Protein AF-A0A955XDF3-F1 (afdb_monomer_lite)

Sequence (163 aa):
MALALSVVAVSLKKKSPPPDAGLVVREDLALRWSQGLPVLPEVPPAPAEYGVAVGQWRTATTAFSIGAYDDAARDFLAVADTLMRPDAGPLDDTLRAGRCIAYENAASALEGARDPSTGVAALGAARTRDPGCRASITRILDRLSVRTSTAALASPPAKAAAE

Structure (mmCIF, N/CA/C/O backbone):
data_AF-A0A955XDF3-F1
#
_entry.id   AF-A0A955XDF3-F1
#
loop_
_atom_site.group_PDB
_atom_site.id
_atom_site.type_symbol
_atom_site.label_atom_id
_atom_site.label_alt_id
_atom_site.label_comp_id
_atom_site.label_asym_id
_atom_site.label_entity_id
_atom_site.label_seq_id
_atom_site.pdbx_PDB_ins_code
_atom_site.Cartn_x
_atom_site.Cartn_y
_atom_site.Cartn_z
_atom_site.occupancy
_atom_site.B_iso_or_equiv
_atom_site.auth_seq_id
_atom_site.auth_comp_id
_atom_site.auth_asym_id
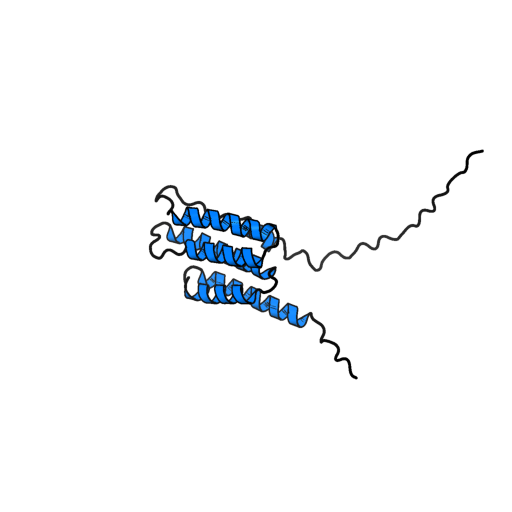_atom_site.auth_atom_id
_atom_site.pdbx_PDB_model_num
ATOM 1 N N . MET A 1 1 ? 27.145 46.473 -53.332 1.00 41.31 1 MET A N 1
ATOM 2 C CA . MET A 1 1 ? 27.356 45.057 -53.696 1.00 41.31 1 MET A CA 1
ATOM 3 C C . MET A 1 1 ? 27.005 44.230 -52.465 1.00 41.31 1 MET A C 1
ATOM 5 O O . MET A 1 1 ? 27.767 44.240 -51.512 1.00 41.31 1 MET A O 1
ATOM 9 N N . ALA A 1 2 ? 25.799 43.661 -52.422 1.00 40.16 2 ALA A N 1
ATOM 10 C CA . ALA A 1 2 ? 25.281 42.898 -51.283 1.00 40.16 2 ALA A CA 1
ATOM 11 C C . ALA A 1 2 ? 24.775 41.543 -51.799 1.00 40.16 2 ALA A C 1
ATOM 13 O O . ALA A 1 2 ? 23.999 41.499 -52.752 1.00 40.16 2 ALA A O 1
ATOM 14 N N . LEU A 1 3 ? 25.286 40.459 -51.215 1.00 38.88 3 LEU A N 1
ATOM 15 C CA . LEU A 1 3 ? 24.973 39.072 -51.559 1.00 38.88 3 LEU A CA 1
ATOM 16 C C . LEU A 1 3 ? 23.610 38.681 -50.974 1.00 38.88 3 LEU A C 1
ATOM 18 O O . LEU A 1 3 ? 23.412 38.738 -49.762 1.00 38.88 3 LEU A O 1
ATOM 22 N N . ALA A 1 4 ? 22.685 38.268 -51.840 1.00 38.25 4 ALA A N 1
ATOM 23 C CA . ALA A 1 4 ? 21.403 37.692 -51.457 1.00 38.25 4 ALA A CA 1
ATOM 24 C C . ALA A 1 4 ? 21.572 36.190 -51.167 1.00 38.25 4 ALA A C 1
ATOM 26 O O . ALA A 1 4 ? 21.870 35.404 -52.066 1.00 38.25 4 ALA A O 1
ATOM 27 N N . LEU A 1 5 ? 21.374 35.786 -49.912 1.00 39.22 5 LEU A N 1
ATOM 28 C CA . LEU A 1 5 ? 21.264 34.383 -49.511 1.00 39.22 5 LEU A CA 1
ATOM 29 C C . LEU A 1 5 ? 19.840 33.890 -49.800 1.00 39.22 5 LEU A C 1
ATOM 31 O O . LEU A 1 5 ? 18.891 34.268 -49.119 1.00 39.22 5 LEU A O 1
ATOM 35 N N . SER A 1 6 ? 19.699 33.043 -50.820 1.00 37.06 6 SER A N 1
ATOM 36 C CA . SER A 1 6 ? 18.473 32.280 -51.069 1.00 37.06 6 SER A CA 1
ATOM 37 C C . SER A 1 6 ? 18.455 31.049 -50.164 1.00 37.06 6 SER A C 1
ATOM 39 O O . SER A 1 6 ? 19.273 30.146 -50.326 1.00 37.06 6 SER A O 1
ATOM 41 N N . VAL A 1 7 ? 17.525 31.004 -49.211 1.00 44.38 7 VAL A N 1
ATOM 42 C CA . VAL A 1 7 ? 17.253 29.805 -48.409 1.00 44.38 7 VAL A CA 1
ATOM 43 C C . VAL A 1 7 ? 16.227 28.959 -49.160 1.00 44.38 7 VAL A C 1
ATOM 45 O O . VAL A 1 7 ? 15.071 29.347 -49.309 1.00 44.38 7 VAL A O 1
ATOM 48 N N . VAL A 1 8 ? 16.658 27.797 -49.647 1.00 39.31 8 VAL A N 1
ATOM 49 C CA . VAL A 1 8 ? 15.772 26.766 -50.196 1.00 39.31 8 VAL A CA 1
ATOM 50 C C . VAL A 1 8 ? 14.971 26.165 -49.040 1.00 39.31 8 VAL A C 1
ATOM 52 O O . VAL A 1 8 ? 15.507 25.427 -48.215 1.00 39.31 8 VAL A O 1
ATOM 55 N N . ALA A 1 9 ? 13.680 26.481 -48.968 1.00 43.03 9 ALA A N 1
ATOM 56 C CA . ALA A 1 9 ? 12.752 25.828 -48.054 1.00 43.03 9 ALA A CA 1
ATOM 57 C C . ALA A 1 9 ? 12.407 24.428 -48.590 1.00 43.03 9 ALA A C 1
ATOM 59 O O . ALA A 1 9 ? 11.556 24.267 -49.466 1.00 43.03 9 ALA A O 1
ATOM 60 N N . VAL A 1 10 ? 13.070 23.395 -48.066 1.00 38.78 10 VAL A N 1
ATOM 61 C CA . VAL A 1 10 ? 12.670 22.001 -48.295 1.00 38.78 10 VAL A CA 1
ATOM 62 C C . VAL A 1 10 ? 11.379 21.743 -47.516 1.00 38.78 10 VAL A C 1
ATOM 64 O O . VAL A 1 10 ? 11.378 21.636 -46.291 1.00 38.78 10 VAL A O 1
ATOM 67 N N . SER A 1 11 ? 10.261 21.641 -48.237 1.00 43.44 11 SER A N 1
ATOM 68 C CA . SER A 1 11 ? 8.985 21.175 -47.689 1.00 43.44 11 SER A CA 1
ATOM 69 C C . SER A 1 11 ? 9.063 19.678 -47.388 1.00 43.44 11 SER A C 1
ATOM 71 O O . SER A 1 11 ? 8.743 18.838 -48.228 1.00 43.44 11 SER A O 1
ATOM 73 N N . LEU A 1 12 ? 9.479 19.327 -46.171 1.00 45.12 12 LEU A N 1
ATOM 74 C CA . LEU A 1 12 ? 9.266 17.988 -45.633 1.00 45.12 12 LEU A CA 1
ATOM 75 C C . LEU A 1 12 ? 7.775 17.840 -45.307 1.00 45.12 12 LEU A C 1
ATOM 77 O O . LEU A 1 12 ? 7.264 18.452 -44.368 1.00 45.12 12 LEU A O 1
ATOM 81 N N . LYS A 1 13 ? 7.068 17.029 -46.104 1.00 39.78 13 LYS A N 1
ATOM 82 C CA . LYS A 1 13 ? 5.727 16.516 -45.787 1.00 39.78 13 LYS A CA 1
ATOM 83 C C . LYS A 1 13 ? 5.744 15.995 -44.344 1.00 39.78 13 LYS A C 1
ATOM 85 O O . LYS A 1 13 ? 6.337 14.951 -44.077 1.00 39.78 13 LYS A O 1
ATOM 90 N N . LYS A 1 14 ? 5.092 16.711 -43.420 1.00 42.72 14 LYS A N 1
ATOM 91 C CA . LYS A 1 14 ? 4.792 16.223 -42.069 1.00 42.72 14 LYS A CA 1
ATOM 92 C C . LYS A 1 14 ? 3.932 14.964 -42.202 1.00 42.72 14 LYS A C 1
ATOM 94 O O . LYS A 1 14 ? 2.717 15.053 -42.342 1.00 42.72 14 LYS A O 1
ATOM 99 N N . LYS A 1 15 ? 4.554 13.784 -42.170 1.00 40.22 15 LYS A N 1
ATOM 100 C CA . LYS A 1 15 ? 3.869 12.582 -41.696 1.00 40.22 15 LYS A CA 1
ATOM 101 C C . LYS A 1 15 ? 3.744 12.757 -40.190 1.00 40.22 15 LYS A C 1
ATOM 103 O O . LYS A 1 15 ? 4.713 12.550 -39.467 1.00 40.22 15 LYS A O 1
ATOM 108 N N . SER A 1 16 ? 2.581 13.219 -39.742 1.00 42.53 16 SER A N 1
ATOM 109 C CA . SER A 1 16 ? 2.210 13.112 -38.336 1.00 42.53 16 SER A CA 1
ATOM 110 C C . SER A 1 16 ? 2.395 11.650 -37.910 1.00 42.53 16 SER A C 1
ATOM 112 O O . SER A 1 16 ? 1.925 10.766 -38.636 1.00 42.53 16 SER A O 1
ATOM 114 N N . PRO A 1 17 ? 3.101 11.364 -36.803 1.00 44.00 17 PRO A N 1
ATOM 115 C CA . PRO A 1 17 ? 3.090 10.020 -36.247 1.00 44.00 17 PRO A CA 1
ATOM 116 C C . PRO A 1 17 ? 1.638 9.651 -35.895 1.00 44.00 17 PRO A C 1
ATOM 118 O O . PRO A 1 17 ? 0.864 10.544 -35.531 1.00 44.00 17 PRO A O 1
ATOM 121 N N . PRO A 1 18 ? 1.236 8.378 -36.055 1.00 42.00 18 PRO A N 1
ATOM 122 C CA . PRO A 1 18 ? -0.114 7.962 -35.712 1.00 42.00 18 PRO A CA 1
ATOM 123 C C . PRO A 1 18 ? -0.368 8.239 -34.221 1.00 42.00 18 PRO A C 1
ATOM 125 O O . PRO A 1 18 ? 0.520 7.977 -33.402 1.00 42.00 18 PRO A O 1
ATOM 128 N N . PRO A 1 19 ? -1.540 8.783 -33.855 1.00 49.09 19 PRO A N 1
ATOM 129 C CA . PRO A 1 19 ? -1.978 8.752 -32.473 1.00 49.09 19 PRO A CA 1
ATOM 130 C C . PRO A 1 19 ? -2.300 7.295 -32.106 1.00 49.09 19 PRO A C 1
ATOM 132 O O . PRO A 1 19 ? -2.742 6.524 -32.954 1.00 49.09 19 PRO A O 1
ATOM 135 N N . ASP A 1 20 ? -2.070 6.958 -30.842 1.00 51.75 20 ASP A N 1
ATOM 136 C CA . ASP A 1 20 ? -2.436 5.706 -30.168 1.00 51.75 20 ASP A CA 1
ATOM 137 C C . ASP A 1 20 ? -1.569 4.453 -30.365 1.00 51.75 20 ASP A C 1
ATOM 139 O O . ASP A 1 20 ? -1.602 3.776 -31.387 1.00 51.75 20 ASP A O 1
ATOM 143 N N . ALA A 1 21 ? -0.880 4.096 -29.268 1.00 39.03 21 ALA A N 1
ATOM 144 C CA . ALA A 1 21 ? -0.693 2.704 -28.824 1.00 39.03 21 ALA A CA 1
ATOM 145 C C . ALA A 1 21 ? -0.165 2.560 -27.372 1.00 39.03 21 ALA A C 1
ATOM 147 O O . ALA A 1 21 ? -0.072 1.437 -26.888 1.00 39.03 21 ALA A O 1
ATOM 148 N N . GLY A 1 22 ? 0.201 3.638 -26.653 1.00 35.44 22 GLY A N 1
ATOM 149 C CA . GLY A 1 22 ? 0.899 3.482 -25.358 1.00 35.44 22 GLY A CA 1
ATOM 150 C C . GLY A 1 22 ? 0.565 4.455 -24.225 1.00 35.44 22 GLY A C 1
ATOM 151 O O . GLY A 1 22 ? 1.131 4.317 -23.144 1.00 35.44 22 GLY A O 1
ATOM 152 N N . LEU A 1 23 ? -0.322 5.434 -24.431 1.00 33.28 23 LEU A N 1
ATOM 153 C CA . LEU A 1 23 ? -0.571 6.495 -23.440 1.00 33.28 23 LEU A CA 1
ATOM 154 C C . LEU A 1 23 ? -1.838 6.302 -22.593 1.00 33.28 23 LEU A C 1
ATOM 156 O O . LEU A 1 23 ? -1.907 6.842 -21.495 1.00 33.28 23 LEU A O 1
ATOM 160 N N . VAL A 1 24 ? -2.778 5.460 -23.027 1.00 33.41 24 VAL A N 1
ATOM 161 C CA . VAL A 1 24 ? -4.124 5.353 -22.424 1.00 33.41 24 VAL A CA 1
ATOM 162 C C . VAL A 1 24 ? -4.151 4.596 -21.078 1.00 33.41 24 VAL A C 1
ATOM 164 O O . VAL A 1 24 ? -5.168 4.573 -20.404 1.00 33.41 24 VAL A O 1
ATOM 167 N N . VAL A 1 25 ? -3.039 4.004 -20.620 1.00 38.47 25 VAL A N 1
ATOM 168 C CA . VAL A 1 25 ? -3.003 3.216 -19.360 1.00 38.47 25 VAL A CA 1
ATOM 169 C C . VAL A 1 25 ? -2.244 3.924 -18.226 1.00 38.47 25 VAL A C 1
ATOM 171 O O . VAL A 1 25 ? -2.311 3.498 -17.075 1.00 38.47 25 VAL A O 1
ATOM 174 N N . ARG A 1 26 ? -1.519 5.020 -18.502 1.00 42.91 26 ARG A N 1
ATOM 175 C CA . ARG A 1 26 ? -0.704 5.679 -17.461 1.00 42.91 26 ARG A CA 1
ATOM 176 C C . ARG A 1 26 ? -1.478 6.695 -16.621 1.00 42.91 26 ARG A C 1
ATOM 178 O O . ARG A 1 26 ? -1.069 6.924 -15.489 1.00 42.91 26 ARG A O 1
ATOM 185 N N . GLU A 1 27 ? -2.575 7.267 -17.119 1.00 34.72 27 GLU A N 1
ATOM 186 C CA . GLU A 1 27 ? -3.354 8.281 -16.384 1.00 34.72 27 GLU A CA 1
ATOM 187 C C . GLU A 1 27 ? -4.122 7.698 -15.186 1.00 34.72 27 GLU A C 1
ATOM 189 O O . GLU A 1 27 ? -4.099 8.290 -14.107 1.00 34.72 27 GLU A O 1
ATOM 194 N N . ASP A 1 28 ? -4.691 6.494 -15.313 1.00 44.75 28 ASP A N 1
ATOM 195 C CA . ASP A 1 28 ? -5.366 5.818 -14.192 1.00 44.75 28 ASP A CA 1
ATOM 196 C C . ASP A 1 28 ? -4.391 5.391 -13.087 1.00 44.75 28 ASP A C 1
ATOM 198 O O . ASP A 1 28 ? -4.721 5.456 -11.899 1.00 44.75 28 ASP A O 1
ATOM 202 N N . LEU A 1 29 ? -3.163 5.002 -13.459 1.00 43.91 29 LEU A N 1
ATOM 203 C CA . LEU A 1 29 ? -2.085 4.802 -12.489 1.00 43.91 29 LEU A CA 1
ATOM 204 C C . LEU A 1 29 ? -1.669 6.133 -11.860 1.00 43.91 29 LEU A C 1
ATOM 206 O O . LEU A 1 29 ? -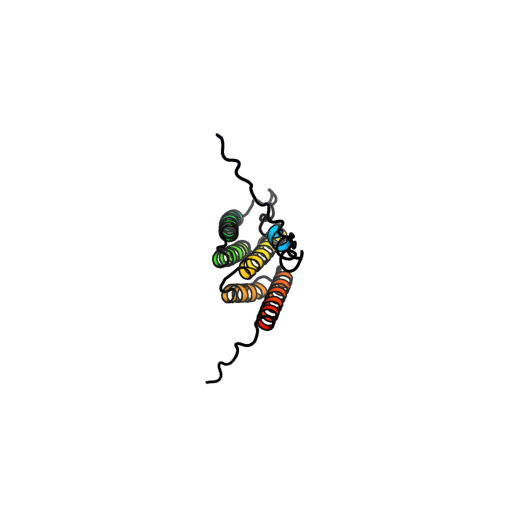1.436 6.189 -10.655 1.00 43.91 29 LEU A O 1
ATOM 210 N N . ALA A 1 30 ? -1.590 7.203 -12.660 1.00 44.78 30 ALA A N 1
ATOM 211 C CA . ALA A 1 30 ? -1.114 8.507 -12.220 1.00 44.78 30 ALA A CA 1
ATOM 212 C C . ALA A 1 30 ? -2.006 9.166 -11.152 1.00 44.78 30 ALA A C 1
ATOM 214 O O . ALA A 1 30 ? -1.516 9.900 -10.296 1.00 44.78 30 ALA A O 1
ATOM 215 N N . LEU A 1 31 ? -3.312 8.890 -11.179 1.00 45.03 31 LEU A N 1
ATOM 216 C CA . LEU A 1 31 ? -4.293 9.510 -10.284 1.00 45.03 31 LEU A CA 1
ATOM 217 C C . LEU A 1 31 ? -4.402 8.854 -8.900 1.00 45.03 31 LEU A C 1
ATOM 219 O O . LEU A 1 31 ? -4.995 9.452 -8.004 1.00 45.03 31 LEU A O 1
ATOM 223 N N . ARG A 1 32 ? -3.869 7.640 -8.695 1.00 55.62 32 ARG A N 1
ATOM 224 C CA . ARG A 1 32 ? -4.027 6.913 -7.418 1.00 55.62 32 ARG A CA 1
ATOM 225 C C . ARG A 1 32 ? -2.881 7.118 -6.431 1.00 55.62 32 ARG A C 1
ATOM 227 O O . ARG A 1 32 ? -3.135 7.202 -5.232 1.00 55.62 32 ARG A O 1
ATOM 234 N N . TRP A 1 33 ? -1.647 7.292 -6.904 1.00 58.12 33 TRP A N 1
ATOM 235 C CA . TRP A 1 33 ? -0.510 7.578 -6.015 1.00 58.12 33 TRP A CA 1
ATOM 236 C C . TRP A 1 33 ? -0.499 9.016 -5.483 1.00 58.12 33 TRP A C 1
ATOM 238 O O . TRP A 1 33 ? 0.166 9.291 -4.487 1.00 58.12 33 TRP A O 1
ATOM 248 N N . SER A 1 34 ? -1.262 9.921 -6.108 1.00 63.06 34 SER A N 1
ATOM 249 C CA . SER A 1 34 ? -1.503 11.279 -5.609 1.00 63.06 34 SER A CA 1
ATOM 250 C C . SER A 1 34 ? -2.590 11.347 -4.531 1.00 63.06 34 SER A C 1
ATOM 252 O O . SER A 1 34 ? -2.712 12.371 -3.855 1.00 63.06 34 SER A O 1
ATOM 254 N N . GLN A 1 35 ? -3.366 10.275 -4.329 1.00 72.06 35 GLN A N 1
ATOM 255 C CA . GLN A 1 35 ? -4.317 10.212 -3.221 1.00 72.06 35 GLN A CA 1
ATOM 256 C C . GLN A 1 35 ? -3.548 10.081 -1.906 1.00 72.06 35 GLN A C 1
ATOM 258 O O . GLN A 1 35 ? -2.669 9.238 -1.774 1.00 72.06 35 GLN A O 1
ATOM 263 N N . GLY A 1 36 ? -3.856 10.932 -0.929 1.00 80.56 36 GLY A N 1
ATOM 264 C CA . GLY A 1 36 ? -3.308 10.795 0.419 1.00 80.56 36 GLY A CA 1
ATOM 265 C C . GLY A 1 36 ? -3.944 9.631 1.181 1.00 80.56 36 GLY A C 1
ATOM 266 O O . GLY A 1 36 ? -4.974 9.089 0.775 1.00 80.56 36 GLY A O 1
ATOM 267 N N . LEU A 1 37 ? -3.361 9.284 2.332 1.00 87.19 37 LEU A N 1
ATOM 268 C CA . LEU A 1 37 ? -4.051 8.433 3.303 1.00 87.19 37 LEU A CA 1
ATOM 269 C C . LEU A 1 37 ? -5.364 9.105 3.772 1.00 87.19 37 LEU A C 1
ATOM 271 O O . LEU A 1 37 ? -5.417 10.337 3.848 1.00 87.19 37 LEU A O 1
ATOM 275 N N . PRO A 1 38 ? -6.416 8.328 4.099 1.00 86.44 38 PRO A N 1
ATOM 276 C CA . PRO A 1 38 ? -7.698 8.873 4.545 1.00 86.44 38 PRO A CA 1
ATOM 277 C C . PRO A 1 38 ? -7.562 9.777 5.774 1.00 86.44 38 PRO A C 1
ATOM 279 O O . PRO A 1 38 ? -6.930 9.405 6.755 1.00 86.44 38 PRO A O 1
ATOM 282 N N . VAL A 1 39 ? -8.196 10.947 5.774 1.00 87.19 39 VAL A N 1
ATOM 283 C CA . VAL A 1 39 ? -8.204 11.814 6.963 1.00 87.19 39 VAL A CA 1
ATOM 284 C C . VAL A 1 39 ? -8.934 11.098 8.105 1.00 87.19 39 VAL A C 1
ATOM 286 O O . VAL A 1 39 ? -10.062 10.637 7.929 1.00 87.19 39 VAL A O 1
ATOM 289 N N . LEU A 1 40 ? -8.284 10.986 9.267 1.00 84.62 40 LEU A N 1
ATOM 290 C CA . LEU A 1 40 ? -8.911 10.411 10.455 1.00 84.62 40 LEU A CA 1
ATOM 291 C C . LEU A 1 40 ? -9.858 11.428 11.108 1.00 84.62 40 LEU A C 1
ATOM 293 O O . LEU A 1 40 ? -9.562 12.625 11.087 1.00 84.62 40 LEU A O 1
ATOM 297 N N . PRO A 1 41 ? -10.974 10.977 11.710 1.00 81.62 41 PRO A N 1
ATOM 298 C CA . PRO A 1 41 ? -11.797 11.846 12.540 1.00 81.62 41 PRO A CA 1
ATOM 299 C C . PRO A 1 41 ? -10.998 12.343 13.755 1.00 81.62 41 PRO A C 1
ATOM 301 O O . PRO A 1 41 ? -10.072 11.677 14.213 1.00 81.62 41 PRO A O 1
ATOM 304 N N . GLU A 1 42 ? -11.377 13.497 14.307 1.00 79.81 42 GLU A N 1
ATOM 305 C CA . GLU A 1 42 ? -10.731 14.049 15.511 1.00 79.81 42 GLU A CA 1
ATOM 306 C C . GLU A 1 42 ? -10.974 13.182 16.759 1.00 79.81 42 GLU A C 1
ATOM 308 O O . GLU A 1 42 ? -10.169 13.187 17.693 1.00 79.81 42 GLU A O 1
ATOM 313 N N . VAL A 1 43 ? -12.081 12.429 16.774 1.00 78.00 43 VAL A N 1
ATOM 314 C CA . VAL A 1 43 ? -12.495 11.566 17.884 1.00 78.00 43 VAL A CA 1
ATOM 315 C C . VAL A 1 43 ? -12.832 10.162 17.355 1.00 78.00 43 VAL A C 1
ATOM 317 O O . VAL A 1 43 ? -13.716 10.042 16.504 1.00 78.00 43 VAL A O 1
ATOM 320 N N . PRO A 1 44 ? -12.196 9.090 17.870 1.00 80.62 44 PRO A N 1
ATOM 321 C CA . PRO A 1 44 ? -11.082 9.108 18.826 1.00 80.62 44 PRO A CA 1
ATOM 322 C C . PRO A 1 44 ? -9.804 9.707 18.207 1.00 80.62 44 PRO A C 1
ATOM 324 O O . PRO A 1 44 ? -9.684 9.729 16.982 1.00 80.62 44 PRO A O 1
ATOM 327 N N . PRO A 1 45 ? -8.844 10.176 19.029 1.00 81.94 45 PRO A N 1
ATOM 328 C CA . PRO A 1 45 ? -7.604 10.747 18.519 1.00 81.94 45 PRO A CA 1
ATOM 329 C C . PRO A 1 45 ? -6.851 9.751 17.636 1.00 81.94 45 PRO A C 1
ATOM 331 O O . PRO A 1 45 ? -6.868 8.538 17.874 1.00 81.94 45 PRO A O 1
ATOM 334 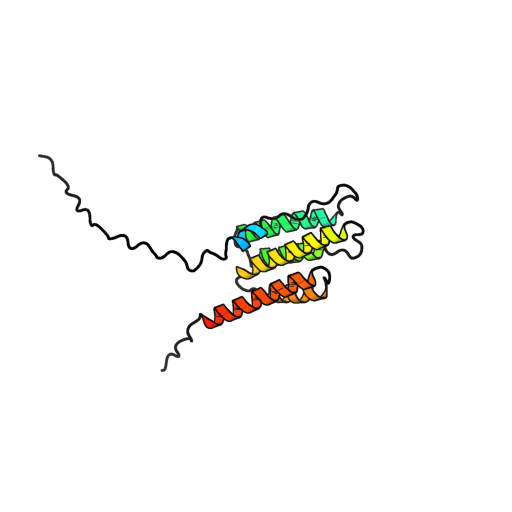N N . ALA A 1 46 ? -6.151 10.287 16.635 1.00 84.06 46 ALA A N 1
ATOM 335 C CA . ALA A 1 46 ? -5.322 9.495 15.743 1.00 84.06 46 ALA A CA 1
ATOM 336 C C . ALA A 1 46 ? -4.286 8.679 16.543 1.00 84.06 46 ALA A C 1
ATOM 338 O O . ALA A 1 46 ? -3.579 9.240 17.387 1.00 84.06 46 ALA A O 1
ATOM 339 N N . PRO A 1 47 ? -4.153 7.371 16.273 1.00 87.44 47 PRO A N 1
ATOM 340 C CA . PRO A 1 47 ? -3.116 6.570 16.901 1.00 87.44 47 PRO A CA 1
ATOM 341 C C . PRO A 1 47 ? -1.722 7.045 16.466 1.00 87.44 47 PRO A C 1
ATOM 343 O O . PRO A 1 47 ? -1.546 7.512 15.339 1.00 87.44 47 PRO A O 1
ATOM 346 N N . ALA A 1 48 ? -0.714 6.903 17.331 1.00 88.62 48 ALA A N 1
ATOM 347 C CA . ALA A 1 48 ? 0.653 7.357 17.048 1.00 88.62 48 ALA A CA 1
ATOM 348 C C . ALA A 1 48 ? 1.228 6.727 15.764 1.00 88.62 48 ALA A C 1
ATOM 350 O O . ALA A 1 48 ? 1.909 7.390 14.979 1.00 88.62 48 ALA A O 1
ATOM 351 N N . GLU A 1 49 ? 0.883 5.467 15.504 1.00 89.75 49 GLU A N 1
ATOM 352 C CA . GLU A 1 49 ? 1.272 4.714 14.313 1.00 89.75 49 GLU A CA 1
ATOM 353 C C . GLU A 1 49 ? 0.696 5.326 13.032 1.00 89.75 49 GLU A C 1
ATOM 355 O O . GLU A 1 49 ? 1.313 5.219 11.976 1.00 89.75 49 GLU A O 1
ATOM 360 N N . TYR A 1 50 ? -0.436 6.035 13.108 1.00 91.75 50 TYR A N 1
ATOM 361 C CA . TYR A 1 50 ? -0.965 6.761 11.956 1.00 91.75 50 TYR A CA 1
ATOM 362 C C . TYR A 1 50 ? -0.020 7.889 11.522 1.00 91.75 50 TYR A C 1
ATOM 364 O O . TYR A 1 50 ? 0.222 8.073 10.332 1.00 91.75 50 TYR A O 1
ATOM 372 N N . GLY A 1 51 ? 0.596 8.596 12.475 1.00 91.62 51 GLY A N 1
ATOM 373 C CA . GLY A 1 51 ? 1.628 9.592 12.177 1.00 91.62 51 GLY A CA 1
ATOM 374 C C . GLY A 1 51 ? 2.863 8.976 11.508 1.00 91.62 51 GLY A C 1
ATOM 375 O O . GLY A 1 51 ? 3.394 9.539 10.549 1.00 91.62 51 GLY A O 1
ATOM 376 N N . VAL A 1 52 ? 3.276 7.784 11.956 1.00 94.62 52 VAL A N 1
ATOM 377 C CA . VAL A 1 52 ? 4.366 7.013 11.330 1.00 94.62 52 VAL A CA 1
ATOM 378 C C . VAL A 1 52 ? 3.996 6.620 9.898 1.00 94.62 52 VAL A C 1
ATOM 380 O O . VAL A 1 52 ? 4.784 6.853 8.980 1.00 94.62 52 VAL A O 1
ATOM 383 N N . ALA A 1 53 ? 2.782 6.105 9.689 1.00 95.62 53 ALA A N 1
ATOM 384 C CA . ALA A 1 53 ? 2.265 5.736 8.375 1.00 95.62 53 ALA A CA 1
ATOM 385 C C . ALA A 1 53 ? 2.212 6.935 7.412 1.00 95.62 53 ALA A C 1
ATOM 387 O O . ALA A 1 53 ? 2.584 6.800 6.250 1.00 95.62 53 ALA A O 1
ATOM 388 N N . VAL A 1 54 ? 1.828 8.126 7.884 1.00 94.31 54 VAL A N 1
ATOM 389 C CA . VAL A 1 54 ? 1.853 9.364 7.081 1.00 94.31 54 VAL A CA 1
ATOM 390 C C . VAL A 1 54 ? 3.281 9.742 6.669 1.00 94.31 54 VAL A C 1
ATOM 392 O O . VAL A 1 54 ? 3.509 10.146 5.526 1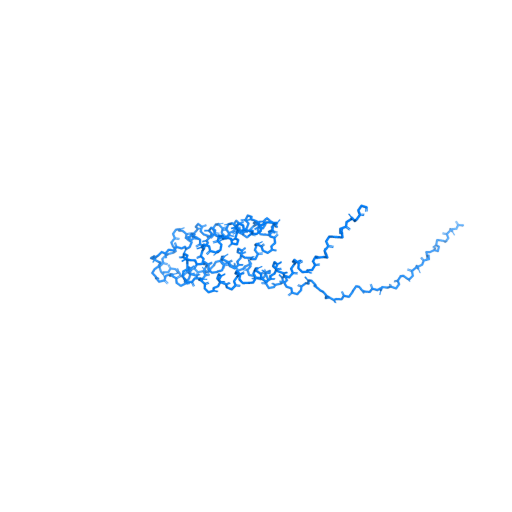.00 94.31 54 VAL A O 1
ATOM 395 N N . GLY A 1 55 ? 4.257 9.596 7.570 1.00 94.00 55 GLY A N 1
ATOM 396 C CA . GLY A 1 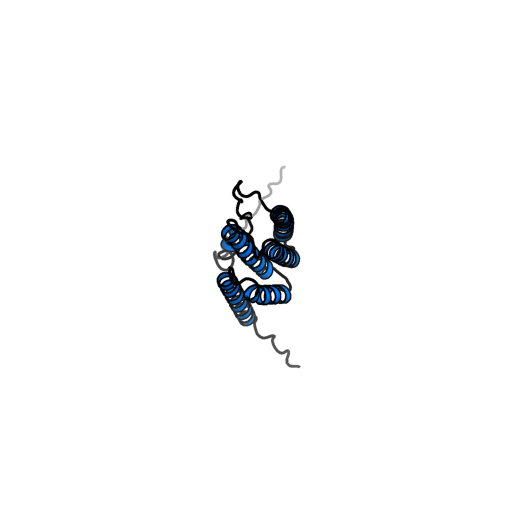55 ? 5.671 9.811 7.253 1.00 94.00 55 GLY A CA 1
ATOM 397 C C . GLY A 1 55 ? 6.178 8.832 6.191 1.00 94.00 55 GLY A C 1
ATOM 398 O O . GLY A 1 55 ? 6.739 9.251 5.179 1.00 94.00 55 GLY A O 1
ATOM 399 N N . GLN A 1 56 ? 5.906 7.540 6.380 1.00 96.38 56 GLN A N 1
ATOM 400 C CA . GLN A 1 56 ? 6.244 6.480 5.425 1.00 96.38 56 GLN A CA 1
ATOM 401 C C . GLN A 1 56 ? 5.572 6.701 4.061 1.00 96.38 56 GLN A C 1
ATOM 403 O O . GLN A 1 56 ? 6.225 6.569 3.029 1.00 96.38 56 GLN A O 1
ATOM 408 N N . TRP A 1 57 ? 4.303 7.123 4.041 1.00 95.50 57 TRP A N 1
ATOM 409 C CA . TRP A 1 57 ? 3.570 7.460 2.818 1.00 95.50 57 TRP A CA 1
ATOM 410 C C . TRP A 1 57 ? 4.268 8.556 2.014 1.00 95.50 57 TRP A C 1
ATOM 412 O O . TRP A 1 57 ? 4.411 8.460 0.793 1.00 95.50 57 TRP A O 1
ATOM 422 N N . ARG A 1 58 ? 4.737 9.607 2.695 1.00 94.75 58 ARG A N 1
ATOM 423 C CA . ARG A 1 58 ? 5.484 10.698 2.058 1.00 94.75 58 ARG A CA 1
ATOM 424 C C . ARG A 1 58 ? 6.804 10.208 1.460 1.00 94.75 58 ARG A C 1
ATOM 426 O O . ARG A 1 58 ? 7.158 10.611 0.353 1.00 94.75 58 ARG A O 1
ATOM 433 N N . THR A 1 59 ? 7.516 9.329 2.160 1.00 95.44 59 THR A N 1
ATOM 434 C CA . THR A 1 59 ? 8.740 8.711 1.633 1.00 95.44 59 THR A CA 1
ATOM 435 C C . THR A 1 59 ? 8.440 7.863 0.395 1.00 95.44 59 THR A C 1
ATOM 437 O O . THR A 1 59 ? 9.064 8.074 -0.644 1.00 95.44 59 THR A O 1
ATOM 440 N N . ALA A 1 60 ? 7.425 6.994 0.457 1.00 95.56 60 ALA A N 1
ATOM 441 C CA . ALA A 1 60 ? 7.032 6.119 -0.648 1.00 95.56 60 ALA A CA 1
ATOM 442 C C . ALA A 1 60 ? 6.611 6.905 -1.903 1.00 95.56 60 ALA A C 1
ATOM 444 O O . ALA A 1 60 ? 7.054 6.614 -3.013 1.00 95.56 60 ALA A O 1
ATOM 445 N N . THR A 1 61 ? 5.801 7.954 -1.730 1.00 93.75 61 THR A N 1
ATOM 446 C CA . THR A 1 61 ? 5.394 8.851 -2.828 1.00 93.75 61 THR A CA 1
ATOM 447 C C . THR A 1 61 ? 6.576 9.622 -3.418 1.00 93.75 61 THR A C 1
ATOM 449 O O . THR A 1 61 ? 6.653 9.779 -4.637 1.00 93.75 61 THR A O 1
ATOM 452 N N . THR A 1 62 ? 7.539 10.041 -2.590 1.00 93.50 62 THR A N 1
ATOM 453 C CA . THR A 1 62 ? 8.779 10.673 -3.070 1.00 93.50 62 THR A CA 1
ATOM 454 C C . THR A 1 62 ? 9.585 9.697 -3.926 1.00 93.50 62 THR A C 1
ATOM 456 O O . THR A 1 62 ? 9.922 10.034 -5.061 1.00 93.50 62 THR A O 1
ATOM 459 N N . ALA A 1 63 ? 9.822 8.474 -3.436 1.00 93.94 63 ALA A N 1
ATOM 460 C CA . ALA A 1 63 ? 10.507 7.420 -4.186 1.00 93.94 63 ALA A CA 1
ATOM 461 C C . ALA A 1 63 ? 9.810 7.132 -5.527 1.00 93.94 63 ALA A C 1
ATOM 463 O O . ALA A 1 63 ? 10.464 7.073 -6.570 1.00 93.94 63 ALA A O 1
ATOM 464 N N . PHE A 1 64 ? 8.475 7.056 -5.525 1.00 93.06 64 PHE A N 1
ATOM 465 C CA . PHE A 1 64 ? 7.689 6.851 -6.740 1.00 93.06 64 PHE A CA 1
ATOM 466 C C . PHE A 1 64 ? 7.913 7.976 -7.759 1.00 93.06 64 PHE A C 1
ATOM 468 O O . PHE A 1 64 ? 8.176 7.712 -8.931 1.00 93.06 64 PHE A O 1
ATOM 475 N N . SER A 1 65 ? 7.856 9.237 -7.317 1.00 91.25 65 SER A N 1
ATOM 476 C CA . SER A 1 65 ? 7.966 10.409 -8.199 1.00 91.25 65 SER A CA 1
ATOM 477 C C . SER A 1 65 ? 9.325 10.555 -8.892 1.00 91.25 65 SER A C 1
ATOM 479 O O . SER A 1 65 ? 9.388 11.082 -10.002 1.00 91.25 65 SER A O 1
ATOM 481 N N . ILE A 1 66 ? 10.401 10.051 -8.280 1.00 93.50 66 ILE A N 1
ATOM 482 C CA . ILE A 1 66 ? 11.746 10.044 -8.876 1.00 93.50 66 ILE A CA 1
ATOM 483 C C . ILE A 1 66 ? 12.044 8.755 -9.660 1.00 93.50 66 ILE A C 1
ATOM 485 O O . ILE A 1 66 ? 13.156 8.580 -10.154 1.00 93.50 66 ILE A O 1
ATOM 489 N N . GLY A 1 67 ? 11.069 7.847 -9.778 1.00 91.69 67 GLY A N 1
ATOM 490 C CA . GLY A 1 67 ? 11.203 6.582 -10.504 1.00 91.69 67 GLY A CA 1
ATOM 491 C C . GLY A 1 67 ? 11.933 5.471 -9.743 1.00 91.69 67 GLY A C 1
ATOM 492 O O . GLY A 1 67 ? 12.299 4.465 -10.350 1.00 91.69 67 GLY A O 1
ATOM 493 N N . ALA A 1 68 ? 12.135 5.617 -8.430 1.00 94.44 68 ALA A N 1
ATOM 494 C CA . ALA A 1 68 ? 12.662 4.566 -7.558 1.00 94.44 68 ALA A CA 1
ATOM 495 C C . ALA A 1 68 ? 11.535 3.588 -7.176 1.00 94.44 68 ALA A C 1
ATOM 497 O O . ALA A 1 68 ? 11.078 3.528 -6.035 1.00 94.44 68 ALA A O 1
ATOM 498 N N . TYR A 1 69 ? 11.027 2.864 -8.173 1.00 93.56 69 TYR A N 1
ATOM 499 C CA . TYR A 1 69 ? 9.801 2.076 -8.049 1.00 93.56 69 TYR A CA 1
ATOM 500 C C . TYR A 1 69 ? 9.918 0.876 -7.100 1.00 93.56 69 TYR A C 1
ATOM 502 O O . TYR A 1 69 ? 8.966 0.588 -6.379 1.00 93.56 69 TYR A O 1
ATOM 510 N N . ASP A 1 70 ? 11.072 0.207 -7.053 1.00 94.25 70 ASP A N 1
ATOM 511 C CA . ASP A 1 70 ? 11.315 -0.899 -6.118 1.00 94.25 70 ASP A CA 1
ATOM 512 C C . ASP A 1 70 ? 11.234 -0.419 -4.652 1.00 94.25 70 ASP A C 1
ATOM 514 O O . ASP A 1 70 ? 10.557 -1.031 -3.821 1.00 94.25 70 ASP A O 1
ATOM 518 N N . ASP A 1 71 ? 11.841 0.736 -4.352 1.00 95.31 71 ASP A N 1
ATOM 519 C CA . ASP A 1 71 ? 11.769 1.374 -3.033 1.00 95.31 71 ASP A CA 1
ATOM 520 C C . ASP A 1 71 ? 10.359 1.859 -2.703 1.00 95.31 71 ASP A C 1
ATOM 522 O O . ASP A 1 71 ? 9.859 1.607 -1.607 1.00 95.31 71 ASP A O 1
ATOM 526 N N . ALA A 1 72 ? 9.684 2.491 -3.665 1.00 96.00 72 ALA A N 1
ATOM 527 C CA . ALA A 1 72 ? 8.310 2.939 -3.490 1.00 96.00 72 ALA A CA 1
ATOM 528 C C . ALA A 1 72 ? 7.372 1.770 -3.158 1.00 96.00 72 ALA A C 1
ATOM 530 O O . ALA A 1 72 ? 6.571 1.869 -2.229 1.00 96.00 72 ALA A O 1
ATOM 531 N N . ALA A 1 73 ? 7.486 0.646 -3.875 1.00 96.06 73 ALA A N 1
ATOM 532 C CA . ALA A 1 73 ? 6.685 -0.547 -3.616 1.00 96.06 73 ALA A CA 1
ATOM 533 C C . ALA A 1 73 ? 6.918 -1.088 -2.199 1.00 96.06 73 ALA A C 1
ATOM 535 O O . ALA A 1 73 ? 5.957 -1.361 -1.476 1.00 96.06 73 ALA A O 1
ATOM 536 N N . ARG A 1 74 ? 8.189 -1.204 -1.791 1.00 97.19 74 ARG A N 1
ATOM 537 C CA . ARG A 1 74 ? 8.583 -1.635 -0.443 1.00 97.19 74 ARG A CA 1
ATOM 538 C C . ARG A 1 74 ? 7.997 -0.719 0.632 1.00 97.19 74 ARG A C 1
ATOM 540 O O . ARG A 1 74 ? 7.411 -1.209 1.596 1.00 97.19 74 ARG A O 1
ATOM 547 N N . ASP A 1 75 ? 8.121 0.592 0.460 1.00 96.81 75 ASP A N 1
ATOM 548 C CA . ASP A 1 75 ? 7.673 1.563 1.457 1.00 96.81 75 ASP A CA 1
ATOM 549 C C . ASP A 1 75 ? 6.138 1.661 1.524 1.00 96.81 75 ASP A C 1
ATOM 551 O O . ASP A 1 75 ? 5.585 1.765 2.619 1.00 96.81 75 ASP A O 1
ATOM 555 N N . PHE A 1 76 ? 5.414 1.530 0.404 1.00 97.31 76 PHE A N 1
ATOM 556 C CA . PHE A 1 76 ? 3.947 1.436 0.432 1.00 97.31 76 PHE A CA 1
ATOM 557 C C . PHE A 1 76 ? 3.457 0.173 1.154 1.00 97.31 76 PHE A C 1
ATOM 559 O O . PHE A 1 76 ? 2.495 0.240 1.920 1.00 97.31 76 PHE A O 1
ATOM 566 N N . LEU A 1 77 ? 4.120 -0.972 0.967 1.00 97.62 77 LEU A N 1
ATOM 567 C CA . LEU A 1 77 ? 3.796 -2.188 1.722 1.00 97.62 77 LEU A CA 1
ATOM 568 C C . LEU A 1 77 ? 4.035 -1.996 3.227 1.00 97.62 77 LEU A C 1
ATOM 570 O O . LEU A 1 77 ? 3.198 -2.410 4.029 1.00 97.62 77 LEU A O 1
ATOM 574 N N . ALA A 1 78 ? 5.111 -1.299 3.605 1.00 97.56 78 ALA A N 1
ATOM 575 C CA . ALA A 1 78 ? 5.384 -0.958 4.998 1.00 97.56 78 ALA A CA 1
ATOM 576 C C . ALA A 1 78 ? 4.303 -0.043 5.603 1.00 97.56 78 ALA A C 1
ATOM 578 O O . ALA A 1 78 ? 3.914 -0.249 6.750 1.00 97.56 78 ALA A O 1
ATOM 579 N N . VAL A 1 79 ? 3.757 0.914 4.837 1.00 97.75 79 VAL A N 1
ATOM 580 C CA . VAL A 1 79 ? 2.603 1.715 5.290 1.00 97.75 79 VAL A CA 1
ATOM 581 C C . VAL A 1 79 ? 1.410 0.817 5.618 1.00 97.75 79 VAL A C 1
ATOM 583 O O . VAL A 1 79 ? 0.790 0.980 6.669 1.00 97.75 79 VAL A O 1
ATOM 586 N N . ALA A 1 80 ? 1.082 -0.132 4.736 1.00 97.38 80 ALA A N 1
ATOM 587 C CA . ALA A 1 80 ? -0.042 -1.037 4.958 1.00 97.38 80 ALA A CA 1
ATOM 588 C C . ALA A 1 80 ? 0.148 -1.882 6.229 1.00 97.38 80 ALA A C 1
ATOM 590 O O . ALA A 1 80 ? -0.798 -2.047 7.001 1.00 97.38 80 ALA A O 1
ATOM 591 N N . ASP A 1 81 ? 1.369 -2.364 6.473 1.00 96.94 81 ASP A N 1
ATOM 592 C CA . ASP A 1 81 ? 1.712 -3.098 7.692 1.00 96.94 81 ASP A CA 1
ATOM 593 C C . ASP A 1 81 ? 1.606 -2.207 8.947 1.00 96.94 81 ASP A C 1
ATOM 595 O O . ASP A 1 81 ? 1.006 -2.628 9.933 1.00 96.94 81 ASP A O 1
ATOM 599 N N . THR A 1 82 ? 2.076 -0.953 8.908 1.00 96.56 82 THR A N 1
ATOM 600 C CA . THR A 1 82 ? 1.938 0.007 10.027 1.00 96.56 82 THR A CA 1
ATOM 601 C C . THR A 1 82 ? 0.471 0.301 10.368 1.00 96.56 82 THR A C 1
ATOM 603 O O . THR A 1 82 ? 0.109 0.460 11.534 1.00 96.56 82 THR A O 1
ATOM 606 N N . LEU A 1 83 ? -0.399 0.364 9.357 1.00 95.88 83 LEU A N 1
ATOM 607 C CA . LEU A 1 83 ? -1.838 0.591 9.526 1.00 95.88 83 LEU A CA 1
ATOM 608 C C . LEU A 1 83 ? -2.606 -0.678 9.945 1.00 95.88 83 LEU A C 1
ATOM 610 O O . LEU A 1 83 ? -3.829 -0.631 10.126 1.00 95.88 83 LEU A O 1
ATOM 614 N N . MET A 1 84 ? -1.938 -1.828 10.058 1.00 94.38 84 MET A N 1
ATOM 615 C CA . MET A 1 84 ? -2.560 -3.096 10.426 1.00 94.38 84 MET A CA 1
ATOM 616 C C . MET A 1 84 ? -2.678 -3.196 11.942 1.00 94.38 84 MET A C 1
ATOM 618 O O . MET A 1 84 ? -1.720 -3.496 12.648 1.00 94.38 84 MET A O 1
ATOM 622 N N . ARG A 1 85 ? -3.882 -2.928 12.450 1.00 87.00 85 ARG A N 1
ATOM 623 C CA . ARG A 1 85 ? -4.179 -2.952 13.882 1.00 87.00 85 ARG A CA 1
ATOM 624 C C . ARG A 1 85 ? -5.369 -3.871 14.154 1.00 87.00 85 ARG A C 1
ATOM 626 O O . ARG A 1 85 ? -6.442 -3.585 13.633 1.00 87.00 85 ARG A O 1
ATOM 633 N N . PRO A 1 86 ? -5.213 -4.928 14.971 1.00 76.06 86 PRO A N 1
ATOM 634 C CA . PRO A 1 86 ? -6.314 -5.838 15.291 1.00 76.06 86 PRO A CA 1
ATOM 635 C C . PRO A 1 86 ? -7.415 -5.182 16.147 1.00 76.06 86 PRO A C 1
ATOM 637 O O . PRO A 1 86 ? -8.554 -5.625 16.090 1.00 76.06 86 PRO A O 1
ATOM 640 N N . ASP A 1 87 ? -7.108 -4.083 16.851 1.00 81.12 87 ASP A N 1
ATOM 641 C CA . ASP A 1 87 ? -8.020 -3.414 17.794 1.00 81.12 87 ASP A CA 1
ATOM 642 C C . ASP A 1 87 ? -8.173 -1.911 17.495 1.00 81.12 87 ASP A C 1
ATOM 644 O O . ASP A 1 87 ? -7.982 -1.047 18.353 1.00 81.12 87 ASP A O 1
ATOM 648 N N . ALA A 1 88 ? -8.460 -1.561 16.241 1.00 82.75 88 ALA A N 1
ATOM 649 C CA . ALA A 1 88 ? -8.644 -0.165 15.829 1.00 82.75 88 ALA A CA 1
ATOM 650 C C . ALA A 1 88 ? -9.990 0.450 16.269 1.00 82.75 88 ALA A C 1
ATOM 652 O O . ALA A 1 88 ? -10.188 1.663 16.145 1.00 82.75 88 ALA A O 1
ATOM 653 N N . GLY A 1 89 ? -10.915 -0.370 16.781 1.00 88.12 89 GLY A N 1
ATOM 654 C CA . GLY A 1 89 ? -12.243 0.060 17.215 1.00 88.12 89 GLY A CA 1
ATOM 655 C C . GLY A 1 89 ? -12.973 0.841 16.110 1.00 88.12 89 GLY A C 1
ATOM 656 O O . GLY A 1 89 ? -13.055 0.354 14.983 1.00 88.12 89 GLY A O 1
ATOM 657 N N . PRO A 1 90 ? -13.474 2.060 16.379 1.00 89.00 90 PRO A N 1
ATOM 658 C CA . PRO A 1 90 ? -14.226 2.846 15.395 1.00 89.00 90 PRO A CA 1
ATOM 659 C C . PRO A 1 90 ? -13.382 3.328 14.201 1.00 89.00 90 PRO A C 1
ATOM 661 O O . PRO A 1 90 ? -13.942 3.828 13.231 1.00 89.00 90 PRO A O 1
ATOM 664 N N . LEU A 1 91 ? -12.051 3.199 14.252 1.00 90.19 91 LEU A N 1
ATOM 665 C CA . LEU A 1 91 ? -11.161 3.576 13.151 1.00 90.19 91 LEU A CA 1
ATOM 666 C C . LEU A 1 91 ? -10.877 2.422 12.179 1.00 90.19 91 LEU A C 1
ATOM 668 O O . LEU A 1 91 ? -10.197 2.655 11.179 1.00 90.19 91 LEU A O 1
ATOM 672 N N . ASP A 1 92 ? -11.355 1.199 12.446 1.00 91.62 92 ASP A N 1
ATOM 673 C CA . ASP A 1 92 ? -10.970 0.012 11.669 1.00 91.62 92 ASP A CA 1
ATOM 674 C C . ASP A 1 92 ? -11.258 0.164 10.170 1.00 91.62 92 ASP A C 1
ATOM 676 O O . ASP A 1 92 ? -10.371 -0.059 9.345 1.00 91.62 92 ASP A O 1
ATOM 680 N N . ASP A 1 93 ? -12.448 0.651 9.809 1.00 91.06 93 ASP A N 1
ATOM 681 C CA . ASP A 1 93 ? -12.827 0.871 8.411 1.00 91.06 93 ASP A CA 1
ATOM 682 C C . ASP A 1 93 ? -11.922 1.900 7.713 1.00 91.06 93 ASP A C 1
ATOM 684 O O . ASP A 1 93 ? -11.509 1.694 6.567 1.00 91.06 93 ASP A O 1
ATOM 688 N N . THR A 1 94 ? -11.565 2.986 8.405 1.00 91.88 94 THR A N 1
ATOM 689 C CA . THR A 1 94 ? -10.705 4.048 7.865 1.00 91.88 94 THR A CA 1
ATOM 690 C C . THR A 1 94 ? -9.266 3.567 7.695 1.00 91.88 94 THR A C 1
ATOM 692 O O . THR A 1 94 ? -8.655 3.790 6.646 1.00 91.88 94 THR A O 1
ATOM 695 N N . LEU A 1 95 ? -8.722 2.850 8.685 1.00 93.81 95 LEU A N 1
ATOM 696 C CA . LEU A 1 95 ? -7.385 2.261 8.583 1.00 93.81 95 LEU A CA 1
ATOM 697 C C . LEU A 1 95 ? -7.347 1.169 7.507 1.00 93.81 95 LEU A C 1
ATOM 699 O O . LEU A 1 95 ? -6.390 1.115 6.736 1.00 93.81 95 LEU A O 1
ATOM 703 N N . ARG A 1 96 ? -8.405 0.355 7.383 1.00 94.56 96 ARG A N 1
ATOM 704 C CA . ARG A 1 96 ? -8.559 -0.624 6.297 1.00 94.56 96 ARG A CA 1
ATOM 705 C C . ARG A 1 96 ? -8.548 0.052 4.931 1.00 94.56 96 ARG A C 1
ATOM 707 O O . ARG A 1 96 ? -7.839 -0.413 4.042 1.00 94.56 96 ARG A O 1
ATOM 714 N N . ALA A 1 97 ? -9.277 1.154 4.757 1.00 92.44 97 ALA A N 1
ATOM 715 C CA . ALA A 1 97 ? -9.243 1.919 3.512 1.00 92.44 97 ALA A CA 1
ATOM 716 C C . ALA A 1 97 ? -7.816 2.400 3.187 1.00 92.44 97 ALA A C 1
ATOM 718 O O . ALA A 1 97 ? -7.352 2.218 2.061 1.00 92.44 97 ALA A O 1
ATOM 719 N N . GLY A 1 98 ? -7.090 2.915 4.187 1.00 94.00 98 GLY A N 1
ATOM 720 C CA . GLY A 1 98 ? -5.682 3.300 4.053 1.00 94.00 98 GLY A CA 1
ATOM 721 C C . GLY A 1 98 ? -4.770 2.141 3.633 1.00 94.00 98 GLY A C 1
ATOM 722 O O . GLY A 1 98 ? -3.977 2.298 2.706 1.00 94.00 98 GLY A O 1
ATOM 723 N N . ARG A 1 99 ? -4.926 0.953 4.236 1.00 96.31 99 ARG A N 1
ATOM 724 C CA . ARG A 1 99 ? -4.183 -0.261 3.839 1.00 96.31 99 ARG A CA 1
ATOM 725 C C . ARG A 1 99 ? -4.458 -0.657 2.394 1.00 96.31 99 ARG A C 1
ATOM 727 O O . ARG A 1 99 ? -3.526 -0.890 1.631 1.00 96.31 99 ARG A O 1
ATOM 734 N N . CYS A 1 100 ? -5.726 -0.694 1.992 1.00 94.69 100 CYS A N 1
ATOM 735 C CA . CYS A 1 100 ? -6.103 -1.067 0.631 1.00 94.69 100 CYS A CA 1
ATOM 736 C C . CYS A 1 100 ? -5.532 -0.079 -0.404 1.00 94.69 100 CYS A C 1
ATOM 738 O O . CYS A 1 100 ? -5.029 -0.505 -1.442 1.00 94.69 100 CYS A O 1
ATOM 740 N N . ILE A 1 101 ? -5.548 1.222 -0.097 1.00 94.19 101 ILE A N 1
ATOM 741 C CA . ILE A 1 101 ? -4.925 2.271 -0.915 1.00 94.19 101 ILE A CA 1
ATOM 742 C C . ILE A 1 101 ? -3.400 2.069 -1.007 1.00 94.19 101 ILE A C 1
ATOM 744 O O . ILE A 1 101 ? -2.834 2.130 -2.100 1.00 94.19 101 ILE A O 1
ATOM 748 N N . ALA A 1 102 ? -2.736 1.745 0.105 1.00 95.81 102 ALA A N 1
ATOM 749 C CA . ALA A 1 102 ? -1.309 1.433 0.118 1.00 95.81 102 ALA A CA 1
ATOM 750 C C . ALA A 1 102 ? -0.963 0.213 -0.754 1.00 95.81 102 ALA A C 1
ATOM 752 O O . ALA A 1 102 ? -0.013 0.273 -1.533 1.00 95.81 102 ALA A O 1
ATOM 753 N N . TYR A 1 103 ? -1.766 -0.857 -0.719 1.00 96.62 103 TYR A N 1
ATOM 754 C CA . TYR A 1 103 ? -1.569 -2.016 -1.599 1.00 96.62 103 TYR A CA 1
ATOM 755 C C . TYR A 1 103 ? -1.732 -1.675 -3.089 1.00 96.62 103 TYR A C 1
ATOM 757 O O . TYR A 1 103 ? -0.944 -2.144 -3.910 1.00 96.62 103 TYR A O 1
ATOM 765 N N . GLU A 1 104 ? -2.711 -0.844 -3.461 1.00 94.50 104 GLU A N 1
ATOM 766 C CA . GLU A 1 104 ? -2.890 -0.397 -4.854 1.00 94.50 104 GLU A CA 1
ATOM 767 C C . GLU A 1 104 ? -1.707 0.460 -5.345 1.00 94.50 104 GLU A C 1
ATOM 769 O O . GLU A 1 104 ? -1.284 0.337 -6.500 1.00 94.50 104 GLU A O 1
ATOM 774 N N . ASN A 1 105 ? -1.125 1.290 -4.477 1.00 94.56 105 ASN A N 1
ATOM 775 C CA . ASN A 1 105 ? 0.052 2.089 -4.824 1.00 94.56 105 ASN A CA 1
ATOM 776 C C . ASN A 1 105 ? 1.339 1.260 -4.862 1.00 94.56 105 ASN A C 1
ATOM 778 O O . ASN A 1 105 ? 2.151 1.454 -5.767 1.00 94.56 105 ASN A O 1
ATOM 782 N N . ALA A 1 106 ? 1.483 0.264 -3.983 1.00 95.88 106 ALA A N 1
ATOM 783 C CA . ALA A 1 106 ? 2.546 -0.729 -4.101 1.00 95.88 106 ALA A CA 1
ATOM 784 C C . ALA A 1 106 ? 2.464 -1.465 -5.447 1.00 95.88 106 ALA A C 1
ATOM 786 O O . ALA A 1 106 ? 3.464 -1.586 -6.147 1.00 95.88 106 ALA A O 1
ATOM 787 N N . ALA A 1 107 ? 1.266 -1.884 -5.861 1.00 94.31 107 ALA A N 1
ATOM 788 C CA . ALA A 1 107 ? 1.053 -2.506 -7.165 1.00 94.31 107 ALA A CA 1
ATOM 789 C C . ALA A 1 107 ? 1.438 -1.582 -8.326 1.00 94.31 107 ALA A C 1
ATOM 791 O O . ALA A 1 107 ? 2.113 -2.009 -9.257 1.00 94.31 107 ALA A O 1
ATOM 792 N N . SER A 1 108 ? 1.044 -0.310 -8.249 1.00 91.75 108 SER A N 1
ATOM 793 C CA . SER A 1 108 ? 1.390 0.701 -9.253 1.00 91.75 108 SER A CA 1
ATOM 794 C C . SER A 1 108 ? 2.902 0.909 -9.364 1.00 91.75 108 SER A C 1
ATOM 796 O O . SER A 1 108 ? 3.424 1.080 -10.461 1.00 91.75 108 SER A O 1
ATOM 798 N N . ALA A 1 109 ? 3.621 0.859 -8.241 1.00 93.06 109 ALA A N 1
ATOM 799 C CA . ALA A 1 109 ? 5.077 0.916 -8.225 1.00 93.06 109 ALA A CA 1
ATOM 800 C C . ALA A 1 109 ? 5.694 -0.347 -8.847 1.00 93.06 109 ALA A C 1
ATOM 802 O O . ALA A 1 109 ? 6.552 -0.243 -9.717 1.00 93.06 109 ALA A O 1
ATOM 803 N N . LEU A 1 110 ? 5.195 -1.539 -8.506 1.00 93.75 110 LEU A N 1
ATOM 804 C CA . LEU A 1 110 ? 5.685 -2.803 -9.073 1.00 93.75 110 LEU A CA 1
ATOM 805 C C . LEU A 1 110 ? 5.532 -2.886 -10.593 1.00 93.75 110 LEU A C 1
ATOM 807 O O . LEU A 1 110 ? 6.341 -3.517 -11.262 1.00 93.75 110 LEU A O 1
ATOM 811 N N . GLU A 1 111 ? 4.539 -2.212 -11.162 1.00 90.81 111 GLU A N 1
ATOM 812 C CA . GLU A 1 111 ? 4.380 -2.113 -12.612 1.00 90.81 111 GLU A CA 1
ATOM 813 C C . GLU A 1 111 ? 5.524 -1.356 -13.315 1.00 90.81 111 GLU A C 1
ATOM 815 O O . GLU A 1 111 ? 5.740 -1.570 -14.509 1.00 90.81 111 GLU A O 1
ATOM 820 N N . GLY A 1 112 ? 6.235 -0.476 -12.602 1.00 88.75 112 GLY A N 1
ATOM 821 C CA . GLY A 1 112 ? 7.424 0.235 -13.086 1.00 88.75 112 GLY A CA 1
ATOM 822 C C . GLY A 1 112 ? 8.755 -0.326 -12.568 1.00 88.75 112 GLY A C 1
ATOM 823 O O . GLY A 1 112 ? 9.810 0.108 -13.031 1.00 88.75 112 GLY A O 1
ATOM 824 N N . ALA A 1 113 ? 8.716 -1.261 -11.616 1.00 90.75 113 ALA A N 1
ATOM 825 C CA . ALA A 1 113 ? 9.888 -1.859 -10.984 1.00 90.75 113 ALA A CA 1
ATOM 826 C C . ALA A 1 113 ? 10.723 -2.689 -11.968 1.00 90.75 113 ALA A C 1
ATOM 828 O O . ALA A 1 113 ? 10.195 -3.283 -12.913 1.00 90.75 113 ALA A O 1
ATOM 829 N N . ARG A 1 114 ? 12.040 -2.758 -11.732 1.00 88.81 114 ARG A N 1
ATOM 830 C CA . ARG A 1 114 ? 12.926 -3.610 -12.546 1.00 88.81 114 ARG A CA 1
ATOM 831 C C . ARG A 1 114 ? 12.733 -5.087 -12.226 1.00 88.81 114 ARG A C 1
ATOM 833 O O . ARG A 1 114 ? 12.791 -5.909 -13.136 1.00 88.81 114 ARG A O 1
ATOM 840 N N . ASP A 1 115 ? 12.504 -5.401 -10.953 1.00 88.81 115 ASP A N 1
ATOM 841 C CA . ASP A 1 115 ? 12.218 -6.752 -10.481 1.00 88.81 115 ASP A CA 1
ATOM 842 C C . ASP A 1 115 ? 10.997 -6.747 -9.545 1.00 88.81 115 ASP A C 1
ATOM 844 O O . ASP A 1 115 ? 11.122 -6.583 -8.329 1.00 88.81 115 ASP A O 1
ATOM 848 N N . PRO A 1 116 ? 9.782 -6.957 -10.082 1.00 91.62 116 PRO A N 1
ATOM 849 C CA . PRO A 1 116 ? 8.576 -6.940 -9.267 1.00 91.62 116 PRO A CA 1
ATOM 850 C C . PRO A 1 116 ? 8.390 -8.205 -8.415 1.00 91.62 116 PRO A C 1
ATOM 852 O O . PRO A 1 116 ? 7.457 -8.254 -7.610 1.00 91.62 116 PRO A O 1
ATOM 855 N N . SER A 1 117 ? 9.219 -9.245 -8.575 1.00 91.75 117 SER A N 1
ATOM 856 C CA . SER A 1 117 ? 8.961 -10.578 -8.007 1.00 91.75 117 SER A CA 1
ATOM 857 C C . SER A 1 117 ? 8.842 -10.563 -6.479 1.00 91.75 117 SER A C 1
ATOM 859 O O . SER A 1 117 ? 7.893 -11.121 -5.919 1.00 91.75 117 SER A O 1
ATOM 861 N N . THR A 1 118 ? 9.745 -9.847 -5.807 1.00 92.06 118 THR A N 1
ATOM 862 C CA . THR A 1 118 ? 9.757 -9.722 -4.343 1.00 92.06 118 THR A CA 1
ATOM 863 C C . THR A 1 118 ? 8.505 -9.005 -3.832 1.00 92.06 118 THR A C 1
ATOM 865 O O . THR A 1 118 ? 7.875 -9.455 -2.872 1.00 92.06 118 THR A O 1
ATOM 868 N N . GLY A 1 119 ? 8.080 -7.925 -4.494 1.00 94.19 119 GLY A N 1
ATOM 869 C CA . GLY A 1 119 ? 6.871 -7.198 -4.102 1.00 94.19 119 GLY A CA 1
ATOM 870 C C . GLY A 1 119 ? 5.580 -7.967 -4.391 1.00 94.19 119 GLY A C 1
ATOM 871 O O . GLY A 1 119 ? 4.653 -7.934 -3.582 1.00 94.19 119 GLY A O 1
ATOM 872 N N . VAL A 1 120 ? 5.526 -8.727 -5.490 1.00 96.25 120 VAL A N 1
ATOM 873 C CA . VAL A 1 120 ? 4.399 -9.626 -5.794 1.00 96.25 120 VAL A CA 1
ATOM 874 C C . VAL A 1 120 ? 4.277 -10.721 -4.731 1.00 96.25 120 VAL A C 1
ATOM 876 O O . VAL A 1 120 ? 3.174 -10.990 -4.252 1.00 96.25 120 VAL A O 1
ATOM 879 N N . ALA A 1 121 ? 5.395 -11.314 -4.300 1.00 96.00 121 ALA A N 1
ATOM 880 C CA . ALA A 1 121 ? 5.399 -12.288 -3.210 1.00 96.00 121 ALA A CA 1
ATOM 881 C C . ALA A 1 121 ? 4.913 -11.668 -1.887 1.00 96.00 121 ALA A C 1
ATOM 883 O O . ALA A 1 121 ? 4.092 -12.266 -1.184 1.00 96.00 121 ALA A O 1
ATOM 884 N N . ALA A 1 122 ? 5.348 -10.442 -1.577 1.00 96.75 122 ALA A N 1
ATOM 885 C CA . ALA A 1 122 ? 4.905 -9.712 -0.392 1.00 96.75 122 ALA A CA 1
ATOM 886 C C . ALA A 1 122 ? 3.395 -9.402 -0.417 1.00 96.75 122 ALA A C 1
ATOM 888 O O . ALA A 1 122 ? 2.714 -9.603 0.592 1.00 96.75 122 ALA A O 1
ATOM 889 N N . LEU A 1 123 ? 2.840 -9.007 -1.570 1.00 96.75 123 LEU A N 1
ATOM 890 C CA . LEU A 1 123 ? 1.390 -8.870 -1.766 1.00 96.75 123 LEU A CA 1
ATOM 891 C C . LEU A 1 123 ? 0.665 -10.211 -1.574 1.00 96.75 123 LEU A C 1
ATOM 893 O O . LEU A 1 123 ? -0.377 -10.267 -0.920 1.00 96.75 123 LEU A O 1
ATOM 897 N N . GLY A 1 124 ? 1.235 -11.309 -2.077 1.00 97.12 124 GLY A N 1
ATOM 898 C CA . GLY A 1 124 ? 0.726 -12.663 -1.848 1.00 97.12 124 GLY A CA 1
ATOM 899 C C . GLY A 1 124 ? 0.627 -13.018 -0.361 1.00 97.12 124 GLY A C 1
ATOM 900 O O . GLY A 1 124 ? -0.399 -13.541 0.078 1.00 97.12 124 GLY A O 1
ATOM 901 N N . ALA A 1 125 ? 1.647 -12.673 0.428 1.00 97.38 125 ALA A N 1
ATOM 902 C CA . ALA A 1 125 ? 1.633 -12.852 1.879 1.00 97.38 125 ALA A CA 1
ATOM 903 C C . ALA A 1 125 ? 0.616 -11.924 2.569 1.00 97.38 125 ALA A C 1
ATOM 905 O O . ALA A 1 125 ? -0.116 -12.359 3.461 1.00 97.38 125 ALA A O 1
ATOM 906 N N . ALA A 1 126 ? 0.529 -10.659 2.144 1.00 97.25 126 ALA A N 1
ATOM 907 C CA . ALA A 1 126 ? -0.430 -9.690 2.672 1.00 97.25 126 ALA A CA 1
ATOM 908 C C . ALA A 1 126 ? -1.886 -10.138 2.466 1.00 97.25 126 ALA A C 1
ATOM 910 O O . ALA A 1 126 ? -2.698 -9.999 3.375 1.00 97.25 126 ALA A O 1
ATOM 911 N N . ARG A 1 127 ? -2.211 -10.777 1.332 1.00 97.50 127 ARG A N 1
ATOM 912 C CA . ARG A 1 127 ? -3.549 -11.337 1.048 1.00 97.50 127 ARG A CA 1
ATOM 913 C C . ARG A 1 127 ? -4.052 -12.295 2.135 1.00 97.50 127 ARG A C 1
ATOM 915 O O . ARG A 1 127 ? -5.257 -12.372 2.392 1.00 97.50 127 ARG A O 1
ATOM 922 N N . THR A 1 128 ? -3.140 -13.058 2.736 1.00 95.19 128 THR A N 1
ATOM 923 C CA . THR A 1 128 ? -3.457 -14.008 3.809 1.00 95.19 128 THR A CA 1
ATOM 924 C C . THR A 1 128 ? -3.599 -13.296 5.153 1.00 95.19 128 THR A C 1
ATOM 926 O O . THR A 1 128 ? -4.509 -13.626 5.910 1.00 95.19 128 THR A O 1
ATOM 929 N N . ARG A 1 129 ? -2.733 -12.310 5.425 1.00 95.75 129 ARG A N 1
ATOM 930 C CA . ARG A 1 129 ? -2.671 -11.572 6.699 1.00 95.75 129 ARG A CA 1
ATOM 931 C C . ARG A 1 129 ? -3.769 -10.516 6.858 1.00 95.75 129 ARG A C 1
ATOM 933 O O . ARG A 1 129 ? -4.229 -10.311 7.973 1.00 95.75 129 ARG A O 1
ATOM 940 N N . ASP A 1 130 ? -4.205 -9.882 5.769 1.00 96.31 130 ASP A N 1
ATOM 941 C CA . ASP A 1 130 ? -5.219 -8.821 5.778 1.00 96.31 130 ASP A CA 1
ATOM 942 C C . ASP A 1 130 ? -6.519 -9.284 5.085 1.00 96.31 130 ASP A C 1
ATOM 944 O O . ASP A 1 130 ? -6.713 -9.067 3.880 1.00 96.31 130 ASP A O 1
ATOM 948 N N . PRO A 1 131 ? -7.446 -9.935 5.818 1.00 94.62 131 PRO A N 1
ATOM 949 C CA . PRO A 1 131 ? -8.732 -10.346 5.261 1.00 94.62 131 PRO A CA 1
ATOM 950 C C . PRO A 1 131 ? -9.582 -9.155 4.796 1.00 94.62 131 PRO A C 1
ATOM 952 O O . PRO A 1 131 ? -10.373 -9.318 3.867 1.00 94.62 131 PRO A O 1
ATOM 955 N N . GLY A 1 132 ? -9.396 -7.967 5.385 1.00 93.88 132 GLY A N 1
ATOM 956 C CA . GLY A 1 132 ? -10.139 -6.755 5.042 1.00 93.88 132 GLY A CA 1
ATOM 957 C C . GLY A 1 132 ? -9.796 -6.211 3.653 1.00 93.88 132 GLY A C 1
ATOM 958 O O . GLY A 1 132 ? -10.678 -5.704 2.963 1.00 93.88 132 GLY A O 1
ATOM 959 N N . CYS A 1 133 ? -8.547 -6.372 3.207 1.00 96.00 133 CYS A N 1
ATOM 960 C CA . CYS A 1 133 ? -8.103 -5.974 1.865 1.00 96.00 133 CYS A CA 1
ATOM 961 C C . CYS A 1 133 ? -7.927 -7.148 0.885 1.00 96.00 133 CYS A C 1
ATOM 963 O O . CYS A 1 133 ? -7.579 -6.926 -0.279 1.00 96.00 133 CYS A O 1
ATOM 965 N N . ARG A 1 134 ? -8.220 -8.392 1.296 1.00 97.19 134 ARG A N 1
ATOM 966 C CA . ARG A 1 134 ? -8.023 -9.618 0.496 1.00 97.19 134 ARG A CA 1
ATOM 967 C C . ARG A 1 134 ? -8.570 -9.527 -0.928 1.00 97.19 134 ARG A C 1
ATOM 969 O O . ARG A 1 134 ? -7.886 -9.935 -1.868 1.00 97.19 134 ARG A O 1
ATOM 976 N N . ALA A 1 135 ? -9.786 -9.009 -1.100 1.00 94.75 135 ALA A N 1
ATOM 977 C CA . ALA A 1 135 ? -10.407 -8.886 -2.419 1.00 94.75 135 ALA A CA 1
ATOM 978 C C . ALA A 1 135 ? -9.647 -7.902 -3.326 1.00 94.75 135 ALA A C 1
ATOM 980 O O . ALA A 1 135 ? -9.445 -8.189 -4.505 1.00 94.75 135 ALA A O 1
ATOM 981 N N . SER A 1 136 ? -9.171 -6.774 -2.780 1.00 92.12 136 SER A N 1
ATOM 982 C CA . SER A 1 136 ? -8.365 -5.817 -3.549 1.00 92.12 136 SER A CA 1
ATOM 983 C C . SER A 1 136 ? -7.009 -6.403 -3.916 1.00 92.12 136 SER A C 1
ATOM 985 O O . SER A 1 136 ? -6.618 -6.345 -5.076 1.00 92.12 136 SER A O 1
ATOM 987 N N . ILE A 1 137 ? -6.336 -7.049 -2.961 1.00 96.44 137 ILE A N 1
ATOM 988 C CA . ILE A 1 137 ? -5.034 -7.684 -3.194 1.00 96.44 137 ILE A CA 1
ATOM 989 C C . ILE A 1 137 ? -5.147 -8.799 -4.242 1.00 96.44 137 ILE A C 1
ATOM 991 O O . ILE A 1 137 ? -4.283 -8.925 -5.101 1.00 96.44 137 ILE A O 1
ATOM 995 N N . THR A 1 138 ? -6.230 -9.582 -4.227 1.00 96.69 138 THR A N 1
ATOM 996 C CA . THR A 1 138 ? -6.475 -10.612 -5.252 1.00 96.69 138 THR A CA 1
ATOM 997 C C . THR A 1 138 ? -6.583 -9.985 -6.641 1.00 96.69 138 THR A C 1
ATOM 999 O O . THR A 1 138 ? -5.843 -10.374 -7.536 1.00 96.69 138 THR A O 1
ATOM 1002 N N . ARG A 1 139 ? -7.399 -8.934 -6.792 1.00 94.06 139 ARG A N 1
ATOM 1003 C CA . ARG A 1 139 ? -7.541 -8.204 -8.062 1.00 94.06 139 ARG A CA 1
ATOM 1004 C C . ARG A 1 139 ? -6.217 -7.609 -8.551 1.00 94.06 139 ARG A C 1
ATOM 1006 O O . ARG A 1 139 ? -5.940 -7.628 -9.747 1.00 94.06 139 ARG A O 1
ATOM 1013 N N . ILE A 1 140 ? -5.412 -7.074 -7.633 1.00 94.25 140 ILE A N 1
ATOM 1014 C CA . ILE A 1 140 ? -4.067 -6.562 -7.915 1.00 94.25 140 ILE A CA 1
ATOM 1015 C C . ILE A 1 140 ? -3.178 -7.676 -8.476 1.00 94.25 140 ILE A C 1
ATOM 1017 O O . ILE A 1 140 ? -2.563 -7.497 -9.524 1.00 94.25 140 ILE A O 1
ATOM 1021 N N . LEU A 1 141 ? -3.111 -8.821 -7.793 1.00 94.75 141 LEU A N 1
ATOM 1022 C CA . LEU A 1 141 ? -2.263 -9.943 -8.197 1.00 94.75 141 LEU A CA 1
ATOM 1023 C C . LEU A 1 141 ? -2.688 -10.506 -9.559 1.00 94.75 141 LEU A C 1
ATOM 1025 O O . LEU A 1 141 ? -1.830 -10.750 -10.406 1.00 94.75 141 LEU A O 1
ATOM 1029 N N . ASP A 1 142 ? -3.995 -10.628 -9.801 1.00 93.12 142 ASP A N 1
ATOM 1030 C CA . ASP A 1 142 ? -4.538 -11.061 -11.092 1.00 93.12 142 ASP A CA 1
ATOM 1031 C C . ASP A 1 142 ? -4.142 -10.082 -12.210 1.00 93.12 142 ASP A C 1
ATOM 1033 O O . ASP A 1 142 ? -3.650 -10.492 -13.264 1.00 93.12 142 ASP A O 1
ATOM 1037 N N . ARG A 1 143 ? -4.271 -8.768 -11.960 1.00 90.75 143 ARG A N 1
ATOM 1038 C CA . ARG A 1 143 ? -3.860 -7.709 -12.899 1.00 90.75 143 ARG A CA 1
ATOM 1039 C C . ARG A 1 143 ? -2.370 -7.792 -13.241 1.00 90.75 143 ARG A C 1
ATOM 1041 O O . ARG A 1 143 ? -2.009 -7.708 -14.416 1.00 90.75 143 ARG A O 1
ATOM 1048 N N . LEU A 1 144 ? -1.513 -7.956 -12.231 1.00 88.50 144 LEU A N 1
ATOM 1049 C CA . LEU A 1 144 ? -0.062 -8.067 -12.416 1.00 88.50 144 LEU A CA 1
ATOM 1050 C C . LEU A 1 144 ? 0.305 -9.334 -13.209 1.00 88.50 144 LEU A C 1
ATOM 1052 O O . LEU A 1 144 ? 1.130 -9.262 -14.117 1.00 88.50 144 LEU A O 1
ATOM 1056 N N . SER A 1 145 ? -0.365 -10.462 -12.947 1.00 89.44 145 SER A N 1
ATOM 1057 C CA . SER A 1 145 ? -0.139 -11.733 -13.652 1.00 89.44 145 SER A CA 1
ATOM 1058 C C . SER A 1 145 ? -0.489 -11.670 -15.146 1.00 89.44 145 SER A C 1
ATOM 1060 O O . SER A 1 145 ? 0.296 -12.118 -15.993 1.00 89.44 145 SER A O 1
ATOM 1062 N N . VAL A 1 146 ? -1.633 -11.065 -15.494 1.00 80.06 146 VAL A N 1
ATOM 1063 C CA . VAL A 1 146 ? -2.052 -10.889 -16.897 1.00 80.06 146 VAL A CA 1
ATOM 1064 C C . VAL A 1 146 ? -1.024 -10.062 -17.667 1.00 80.06 146 VAL A C 1
ATOM 1066 O O . VAL A 1 146 ? -0.650 -10.424 -18.783 1.00 80.06 146 VAL A O 1
ATOM 1069 N N . ARG A 1 147 ? -0.507 -8.980 -17.072 1.00 71.06 147 ARG A N 1
ATOM 1070 C CA . ARG A 1 147 ? 0.468 -8.114 -17.745 1.00 71.06 147 ARG A CA 1
ATOM 1071 C C . ARG A 1 147 ? 1.789 -8.832 -18.025 1.00 71.06 147 ARG A C 1
ATOM 1073 O O . ARG A 1 147 ? 2.311 -8.698 -19.131 1.00 71.06 147 ARG A O 1
ATOM 1080 N N . THR A 1 148 ? 2.307 -9.606 -17.070 1.00 71.19 148 THR A N 1
ATOM 1081 C CA . THR A 1 148 ? 3.529 -10.402 -17.276 1.00 71.19 148 THR A CA 1
ATOM 1082 C C . THR A 1 148 ? 3.357 -11.393 -18.429 1.00 71.19 148 THR A C 1
ATOM 1084 O O . THR A 1 148 ? 4.250 -11.530 -19.264 1.00 71.19 148 THR A O 1
ATOM 1087 N N . SER A 1 149 ? 2.182 -12.020 -18.529 1.00 67.69 149 SER A N 1
ATOM 1088 C CA . SER A 1 149 ? 1.865 -12.970 -19.602 1.00 67.69 149 SER A CA 1
ATOM 1089 C C . SER A 1 149 ? 1.803 -12.294 -20.978 1.00 67.69 149 SER A C 1
ATOM 1091 O O . SER A 1 149 ? 2.379 -12.794 -21.942 1.00 67.69 149 SER A O 1
ATOM 1093 N N . THR A 1 150 ? 1.180 -11.117 -21.079 1.00 65.19 150 THR A N 1
ATOM 1094 C CA . THR A 1 150 ? 1.110 -10.358 -22.342 1.00 65.19 150 THR A CA 1
ATOM 1095 C C . THR A 1 150 ? 2.479 -9.827 -22.782 1.00 65.19 150 THR A C 1
ATOM 1097 O O . THR A 1 150 ? 2.796 -9.863 -23.970 1.00 65.19 150 THR A O 1
ATOM 1100 N N . ALA A 1 151 ? 3.322 -9.375 -21.847 1.00 60.12 151 ALA A N 1
ATOM 1101 C CA . ALA A 1 151 ? 4.681 -8.920 -22.155 1.00 60.12 151 ALA A CA 1
ATOM 1102 C C . ALA A 1 151 ? 5.572 -10.057 -22.695 1.00 60.12 151 ALA A C 1
ATOM 1104 O O . ALA A 1 151 ? 6.350 -9.848 -23.628 1.00 60.12 151 ALA A O 1
ATOM 1105 N N . ALA A 1 152 ? 5.415 -11.271 -22.156 1.00 60.75 152 ALA A N 1
ATOM 1106 C CA . ALA A 1 152 ? 6.117 -12.456 -22.643 1.00 60.75 152 ALA A CA 1
ATOM 1107 C C . ALA A 1 152 ? 5.710 -12.824 -24.082 1.00 60.75 152 ALA A C 1
ATOM 1109 O O . ALA A 1 152 ? 6.564 -13.179 -24.888 1.00 60.75 152 ALA A O 1
ATOM 1110 N N . LEU A 1 153 ? 4.426 -12.680 -24.429 1.00 60.88 153 LEU A N 1
ATOM 1111 C CA . LEU A 1 153 ? 3.906 -12.974 -25.771 1.00 60.88 153 LEU A CA 1
ATOM 1112 C C . LEU A 1 153 ? 4.305 -11.932 -26.831 1.00 60.88 153 LEU A C 1
ATOM 1114 O O . LEU A 1 153 ? 4.390 -12.264 -28.010 1.00 60.88 153 LEU A O 1
ATOM 1118 N N . ALA A 1 154 ? 4.549 -10.681 -26.433 1.00 58.44 154 ALA A N 1
ATOM 1119 C CA . ALA A 1 154 ? 4.966 -9.608 -27.339 1.00 58.44 154 ALA A CA 1
ATOM 1120 C C . ALA A 1 154 ? 6.469 -9.635 -27.684 1.00 58.44 154 ALA A C 1
ATOM 1122 O O . ALA A 1 154 ? 6.910 -8.905 -28.573 1.00 58.44 154 ALA A O 1
ATOM 1123 N N . SER A 1 155 ? 7.262 -10.465 -26.998 1.00 48.09 155 SER A N 1
ATOM 1124 C CA . SER A 1 155 ? 8.684 -10.641 -27.295 1.00 48.09 155 SER A CA 1
ATOM 1125 C C . SER A 1 155 ? 8.849 -11.674 -28.419 1.00 48.09 155 SER A C 1
ATOM 1127 O O . SER A 1 155 ? 8.456 -12.826 -28.230 1.00 48.09 155 SER A O 1
ATOM 1129 N N . PRO A 1 156 ? 9.402 -11.317 -29.597 1.00 47.84 156 PRO A N 1
ATOM 1130 C CA . PRO A 1 156 ? 9.647 -12.298 -30.649 1.00 47.84 156 PRO A CA 1
ATOM 1131 C C . PRO A 1 156 ? 10.603 -13.380 -30.125 1.00 47.84 156 PRO A C 1
ATOM 1133 O O . PRO A 1 156 ? 11.526 -13.048 -29.372 1.00 47.84 156 PRO A O 1
ATOM 1136 N N . PRO A 1 157 ? 10.422 -14.660 -30.507 1.00 50.16 157 PRO A N 1
ATOM 1137 C CA . PRO A 1 157 ? 11.350 -15.705 -30.105 1.00 50.16 157 PRO A CA 1
ATOM 1138 C C . PRO A 1 157 ? 12.753 -15.289 -30.540 1.00 50.16 157 PRO A C 1
ATOM 1140 O O . PRO A 1 157 ? 12.957 -14.911 -31.699 1.00 50.16 157 PRO A O 1
ATOM 1143 N N . ALA A 1 158 ? 13.700 -15.316 -29.597 1.00 56.03 158 ALA A N 1
ATOM 1144 C CA . ALA A 1 158 ? 15.103 -15.072 -29.884 1.00 56.03 158 ALA A CA 1
ATOM 1145 C C . ALA A 1 158 ? 15.481 -15.969 -31.061 1.00 56.03 158 ALA A C 1
ATOM 1147 O O . ALA A 1 158 ? 15.404 -17.195 -30.966 1.00 56.03 158 ALA A O 1
ATOM 1148 N N . LYS A 1 159 ? 15.779 -15.342 -32.203 1.00 53.59 159 LYS A N 1
ATOM 1149 C CA . LYS A 1 159 ? 16.158 -16.037 -33.425 1.00 53.59 159 LYS A CA 1
ATOM 1150 C C . LYS A 1 159 ? 17.352 -16.903 -33.045 1.00 53.59 159 LYS A C 1
ATOM 1152 O O . LYS A 1 159 ? 18.413 -16.358 -32.754 1.00 53.59 159 LYS A O 1
ATOM 1157 N N . ALA A 1 160 ? 17.144 -18.218 -32.970 1.00 50.97 160 ALA A N 1
ATOM 1158 C CA . ALA A 1 160 ? 18.224 -19.169 -32.809 1.00 50.97 160 ALA A CA 1
ATOM 1159 C C . ALA A 1 160 ? 19.202 -18.864 -33.942 1.00 50.97 160 ALA A C 1
ATOM 1161 O O . ALA A 1 160 ? 18.867 -19.025 -35.119 1.00 50.97 160 ALA A O 1
ATOM 1162 N N . ALA A 1 161 ? 20.348 -18.287 -33.588 1.00 48.16 161 ALA A N 1
ATOM 1163 C CA . ALA A 1 161 ? 21.466 -18.183 -34.495 1.00 48.16 161 ALA A CA 1
ATOM 1164 C C . ALA A 1 161 ? 21.886 -19.629 -34.748 1.00 48.16 161 ALA A C 1
ATOM 1166 O O . ALA A 1 161 ? 22.521 -20.252 -33.904 1.00 48.16 161 ALA A O 1
ATOM 1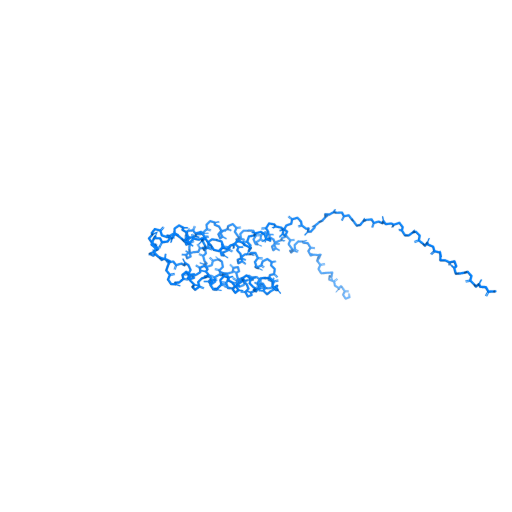167 N N . ALA A 1 162 ? 21.378 -20.185 -35.846 1.00 47.12 162 ALA A N 1
ATOM 1168 C CA . ALA A 1 162 ? 21.910 -21.399 -36.419 1.00 47.12 162 ALA A CA 1
ATOM 1169 C C . ALA A 1 162 ? 23.367 -21.101 -36.783 1.00 47.12 162 ALA A C 1
ATOM 1171 O O . ALA A 1 162 ? 23.626 -20.157 -37.538 1.00 47.12 162 ALA A O 1
ATOM 1172 N N . GLU A 1 163 ? 24.268 -21.847 -36.147 1.00 44.06 163 GLU A N 1
ATOM 1173 C CA . GLU A 1 163 ? 25.655 -22.032 -36.577 1.00 44.06 163 GLU A CA 1
ATOM 1174 C C . GLU A 1 163 ? 25.728 -22.535 -38.024 1.00 44.06 163 GLU A C 1
ATOM 1176 O O . GLU A 1 163 ? 24.828 -23.307 -38.439 1.00 44.06 163 GLU A O 1
#

Secondary structure (DSSP, 8-state):
---------------PPPS-SSSTTHHHHHTTTTPPPPPPPSSSPPPHHHHHHHHHHHHHHHHHHTT-HHHHHHHHHHHHHHT--TT-GGGHHHHHHHHHHHHHHHHHHHTT-S--HHHHHHHHHHHHH-TTTHHHHHHHHHHHHHHHHHHHHTSPP------

pLDDT: mean 78.13, std 21.9, range [33.28, 97.75]

Radius of gyration: 23.66 Å; chains: 1; bounding box: 42×67×72 Å

Foldseek 3Di:
DDDDDDDPDDPDPPPDDDPDDPDPPVVVLVVLLPDAQDDDDPPPPDDPLVVVLNVLSVVLSVCVVVLVLVSSLVSLLVSLVSLDDPPPDPCVVSSLVRNLSSLSNSLSSLVSDPDSPVSLVSLVVVLVVCVSNVVSSVVSNVVVVVVVVVVVVPDDPPPPPDD